Protein 5GIK (pdb70)

Secondary structure (DSSP, 8-state):
-HHHHHHHHHHHT-HHHHHHHHHTT--TT---TT---HHHHHHHHT-HHHHHHHHHTT--TT---TTS--HHHHHHHHT-HHHHHHHHHTT--TT---TT---HHHHHHHHT-HHHHHHHHHTT--TT---TTS--HHHHHHHTT-HHHHHHH-

CATH classification: 1.25.40.20

Sequence (154 aa):
DLGKKLLEAARAGQDDEVRLLLEHGADVNARDYIGSTPLHLAAYYGHLEIVRLLLEHGADVNARDSTGTTPLHYAARLGHLEIVRLLLEHGADVNARDAMGWTPLHLAAKKGHLEIVRLLLKHGADVNANDHFGKTAFDISIDNGNEDLAEILQ

Foldseek 3Di:
DLQVQLLVCLLVLPLVSNLVSVVVPHDLLDQDPQRDGSLLNNLLNLNLSSVVSSVVSPRDLCGAGNQQDGSLLNNLQNLNQVSNVVSLVSPYDQLGQGNQGDGSLLNNLLNVNQSSNVSSVVSPYDQCRAGNVRDGSLNNCVVVVPPVNVVVSD

B-factor: mean 24.26, std 13.42, range [8.33, 92.5]

Solvent-accessible surface area: 7279 Å² total; per-residue (Å²): 122,62,2,140,106,0,9,101,3,0,92,62,23,92,62,121,57,0,88,99,5,11,118,138,60,10,83,21,45,10,115,38,210,63,16,2,1,0,1,0,18,0,0,68,116,27,46,75,68,0,0,89,2,0,15,104,64,53,11,62,18,42,2,96,9,92,72,19,16,2,0,1,1,25,0,0,80,58,29,48,50,82,3,0,80,29,0,12,113,92,47,10,59,18,38,4,111,18,66,76,4,48,1,0,2,2,4,0,1,80,106,26,48,46,102,4,0,93,16,0,54,162,75,48,11,56,53,113,4,86,8,146,128,47,74,22,1,60,47,15,0,94,90,86,62,39,150,91,0,8,120,50,20,152

Structure (mmCIF, N/CA/C/O backbone):
data_5GIK
#
_entry.id   5GIK
#
_cell.length_a   107.828
_cell.length_b   29.313
_cell.length_c   51.291
_cell.angle_alpha   90.00
_cell.angle_beta   98.58
_cell.angle_gamma   90.00
#
_symmetry.space_group_name_H-M   'C 1 2 1'
#
loop_
_entity.id
_entity.type
_entity.pdbx_description
1 polymer 'Artificial ankyrin repeat protein_Ank(GAG)1D4 mutant -S45Y'
2 non-polymer GLYCEROL
3 water water
#
loop_
_atom_site.group_PDB
_atom_site.id
_atom_site.type_symbol
_atom_site.label_atom_id
_atom_site.label_alt_id
_atom_site.label_comp_id
_atom_site.label_asym_id
_atom_site.label_entity_id
_atom_site.label_seq_id
_atom_site.pdbx_PDB_ins_code
_atom_site.Cartn_x
_atom_site.Cartn_y
_atom_site.Cartn_z
_atom_site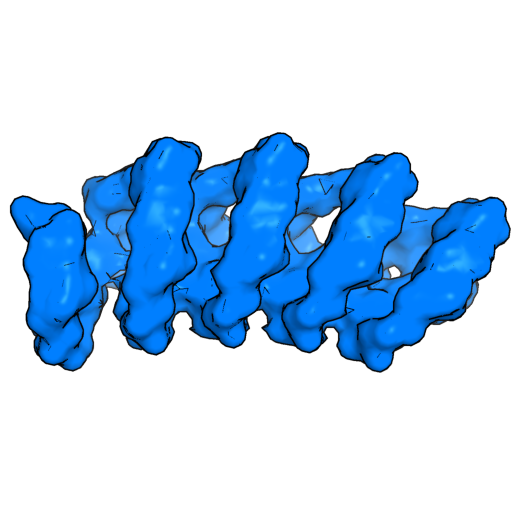.occupancy
_atom_site.B_iso_or_equiv
_atom_site.auth_seq_id
_atom_site.auth_comp_id
_atom_site.auth_asym_id
_atom_site.auth_atom_id
_atom_site.pdbx_PDB_model_num
ATOM 1 N N . ASP A 1 1 ? -14.174 -15.897 26.160 1.00 51.05 13 ASP A N 1
ATOM 2 C CA . ASP A 1 1 ? -14.035 -17.358 26.007 1.00 49.34 13 ASP A CA 1
ATOM 3 C C . ASP A 1 1 ? -12.983 -17.609 24.926 1.00 35.02 13 ASP A C 1
ATOM 4 O O . ASP A 1 1 ? -12.376 -16.632 24.404 1.00 31.69 13 ASP A O 1
ATOM 9 N N . LEU A 1 2 ? -12.716 -18.889 24.679 1.00 32.53 14 LEU A N 1
ATOM 10 C CA . LEU A 1 2 ? -11.750 -19.286 23.648 1.00 35.42 14 LEU A CA 1
ATOM 11 C C . LEU A 1 2 ? -12.113 -18.802 22.182 1.00 34.07 14 LEU A C 1
ATOM 12 O O . LEU A 1 2 ? -11.229 -18.511 21.399 1.00 29.41 14 LEU A O 1
ATOM 17 N N . GLY A 1 3 ? -13.401 -18.704 21.870 1.00 36.39 15 GLY A N 1
ATOM 18 C CA . GLY A 1 3 ? -13.798 -18.250 20.539 1.00 30.44 15 GLY A CA 1
ATOM 19 C C . GLY A 1 3 ? -13.513 -16.792 20.322 1.00 31.86 15 GLY A C 1
ATOM 20 O O . GLY A 1 3 ? -13.143 -16.383 19.214 1.00 24.51 15 GLY A O 1
ATOM 21 N N . LYS A 1 4 ? -13.722 -15.967 21.355 1.00 27.34 16 LYS A N 1
ATOM 22 C CA . LYS A 1 4 ? -13.351 -14.554 21.266 1.00 32.79 16 LYS A CA 1
ATOM 23 C C . LYS A 1 4 ? -11.856 -14.423 20.985 1.00 27.80 16 LYS A C 1
ATOM 24 O O . LYS A 1 4 ? -11.488 -13.644 20.134 1.00 26.48 16 LYS A O 1
ATOM 30 N N . LYS A 1 5 ? -11.024 -15.153 21.747 1.00 27.85 17 LYS A N 1
ATOM 31 C CA . LYS A 1 5 ? -9.577 -15.194 21.558 1.00 30.37 17 LYS A CA 1
ATOM 32 C C . LYS A 1 5 ? -9.233 -15.610 20.100 1.00 23.84 17 LYS A C 1
ATOM 33 O O . LYS A 1 5 ? -8.340 -15.006 19.488 1.00 20.36 17 LYS A O 1
ATOM 39 N N . LEU A 1 6 ? -9.959 -16.637 19.580 1.00 24.13 18 LEU A N 1
ATOM 40 C CA . LEU A 1 6 ? -9.724 -17.168 18.215 1.00 19.87 18 LEU A CA 1
ATOM 41 C C . LEU A 1 6 ? -10.041 -16.134 17.159 1.00 17.36 18 LEU A C 1
ATOM 42 O O . LEU A 1 6 ? -9.249 -15.908 16.237 1.00 16.81 18 LEU A O 1
ATOM 47 N N . LEU A 1 7 ? -11.190 -15.455 17.320 1.00 17.31 19 LEU A N 1
ATOM 48 C CA . LEU A 1 7 ? -11.527 -14.318 16.446 1.00 17.33 19 LEU A CA 1
ATOM 49 C C . LEU A 1 7 ? -10.440 -13.242 16.405 1.00 18.11 19 LEU A C 1
ATOM 50 O O . LEU A 1 7 ? -10.016 -12.763 15.349 1.00 17.02 19 LEU A O 1
ATOM 55 N N . GLU A 1 8 ? -9.968 -12.874 17.598 1.00 21.26 20 GLU A N 1
ATOM 56 C CA . GLU A 1 8 ? -8.918 -11.841 17.690 1.00 21.31 20 GLU A CA 1
ATOM 57 C C . GLU A 1 8 ? -7.595 -12.319 17.111 1.00 18.77 20 GLU A C 1
ATOM 58 O O . GLU A 1 8 ? -6.939 -11.610 16.415 1.00 18.89 20 GLU A O 1
ATOM 64 N N . ALA A 1 9 ? -7.186 -13.546 17.361 1.00 17.40 21 ALA A N 1
ATOM 65 C CA . ALA A 1 9 ? -5.956 -14.033 16.856 1.00 17.77 21 ALA A CA 1
ATOM 66 C C . ALA A 1 9 ? -5.930 -14.166 15.328 1.00 16.45 21 ALA A C 1
ATOM 67 O O . ALA A 1 9 ? -4.934 -13.947 14.656 1.00 18.71 21 ALA A O 1
ATOM 69 N N . ALA A 1 10 ? -7.088 -14.577 14.797 1.00 15.96 22 ALA A N 1
ATOM 70 C CA . ALA A 1 10 ? -7.242 -14.747 13.349 1.00 17.43 22 ALA A CA 1
ATOM 71 C C . ALA A 1 10 ? -7.116 -13.397 12.684 1.00 17.13 22 ALA A C 1
ATOM 72 O O . ALA A 1 10 ? -6.404 -13.269 11.658 1.00 18.41 22 ALA A O 1
ATOM 74 N N . ARG A 1 11 ? -7.796 -12.411 13.243 1.00 17.16 23 ARG A N 1
ATOM 75 C CA . ARG A 1 11 ? -7.776 -11.054 12.749 1.00 19.96 23 ARG A CA 1
ATOM 76 C C . ARG A 1 11 ? -6.349 -10.431 12.752 1.00 21.21 23 ARG A C 1
ATOM 77 O O . ARG A 1 11 ? -5.897 -9.783 11.742 1.00 19.92 23 ARG A O 1
ATOM 85 N N . ALA A 1 12 ? -5.637 -1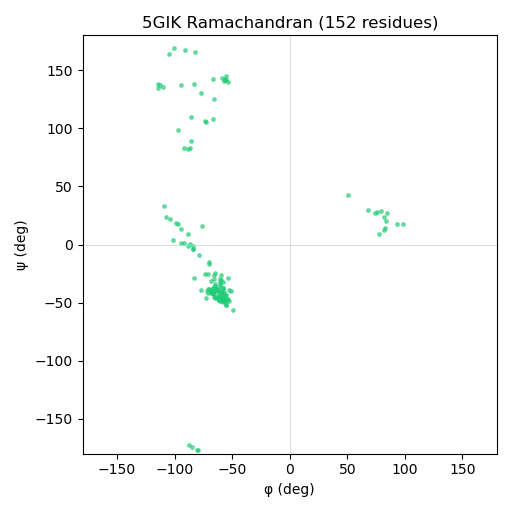0.732 13.832 1.00 19.15 24 ALA A N 1
ATOM 86 C CA . ALA A 1 12 ? -4.254 -10.270 14.023 1.00 22.44 24 ALA A CA 1
ATOM 87 C C . ALA A 1 12 ? -3.162 -11.050 13.272 1.00 24.31 24 ALA A C 1
ATOM 88 O O . ALA A 1 12 ? -1.994 -10.587 13.262 1.00 25.55 24 ALA A O 1
ATOM 90 N N . GLY A 1 13 ? -3.453 -12.192 12.637 1.00 17.34 25 GLY A N 1
ATOM 91 C CA . GLY A 1 13 ? -2.458 -12.889 11.903 1.00 18.88 25 GLY A CA 1
ATOM 92 C C . GLY A 1 13 ? -1.470 -13.650 12.745 1.00 19.85 25 GLY A C 1
ATOM 93 O O . GLY A 1 13 ? -0.403 -13.986 12.257 1.00 20.54 25 GLY A O 1
ATOM 94 N N . GLN A 1 14 ? -1.929 -14.067 13.924 1.00 18.14 26 GLN A N 1
ATOM 95 C CA . GLN A 1 14 ? -1.110 -14.823 14.918 1.00 21.07 26 GLN A CA 1
ATOM 96 C C . GLN A 1 14 ? -1.238 -16.307 14.741 1.00 17.37 26 GLN A C 1
ATOM 97 O O . GLN A 1 14 ? -2.003 -16.958 15.432 1.00 20.00 26 GLN A O 1
ATOM 103 N N . ASP A 1 15 ? -0.439 -16.802 13.802 1.00 19.52 27 ASP A N 1
ATOM 104 C CA . ASP A 1 15 ? -0.423 -18.170 13.328 1.00 23.88 27 ASP A CA 1
ATOM 105 C C . ASP A 1 15 ? -0.366 -19.068 14.559 1.00 25.64 27 ASP A C 1
ATOM 106 O O . ASP A 1 15 ? -1.190 -19.976 14.755 1.00 24.76 27 ASP A O 1
ATOM 111 N N . ASP A 1 16 ? 0.654 -18.854 15.393 1.00 26.86 28 ASP A N 1
ATOM 112 C CA . ASP A 1 16 ? 0.817 -19.737 16.535 1.00 27.19 28 ASP A CA 1
ATOM 113 C C . ASP A 1 16 ? -0.268 -19.716 17.572 1.00 24.34 28 ASP A C 1
ATOM 114 O O . ASP A 1 16 ? -0.669 -20.785 18.130 1.00 23.13 28 ASP A O 1
ATOM 119 N N . GLU A 1 17 ? -0.818 -18.534 17.825 1.00 21.89 29 GLU A N 1
ATOM 120 C CA . GLU A 1 17 ? -1.852 -18.409 18.758 1.00 23.39 29 GLU A CA 1
ATOM 121 C C . GLU A 1 17 ? -3.142 -19.113 18.225 1.00 22.78 29 GLU A C 1
ATOM 122 O O . GLU A 1 17 ? -3.853 -19.826 18.970 1.00 22.59 29 GLU A O 1
ATOM 128 N N . VAL A 1 18 ? -3.407 -18.973 16.905 1.00 22.34 30 VAL A N 1
ATOM 129 C CA . VAL A 1 18 ? -4.584 -19.646 16.361 1.00 20.76 30 VAL A CA 1
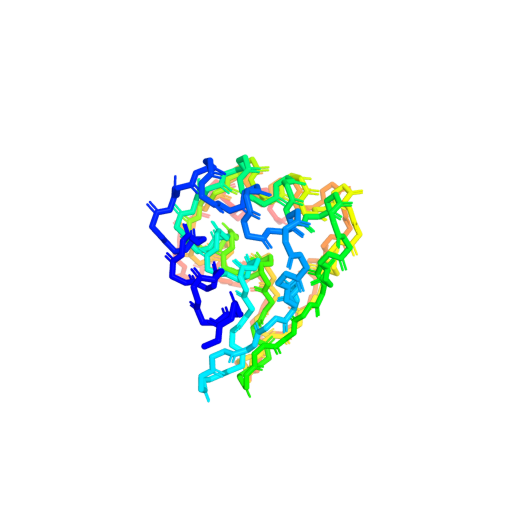ATOM 130 C C . VAL A 1 18 ? -4.487 -21.137 16.529 1.00 23.75 30 VAL A C 1
ATOM 131 O O . VAL A 1 18 ? -5.439 -21.777 16.985 1.00 23.66 30 VAL A O 1
ATOM 135 N N . ARG A 1 19 ? -3.325 -21.705 16.164 1.00 26.48 31 ARG A N 1
ATOM 136 C CA . ARG A 1 19 ? -3.097 -23.172 16.341 1.00 30.16 31 ARG A CA 1
ATOM 137 C C . ARG A 1 19 ? -3.284 -23.636 17.797 1.00 28.46 31 ARG A C 1
ATOM 138 O O . ARG A 1 19 ? -3.906 -24.653 18.033 1.00 32.54 31 ARG A O 1
ATOM 146 N N . LEU A 1 20 ? -2.694 -22.924 18.750 1.00 32.42 32 LEU A N 1
ATOM 147 C CA . LEU A 1 20 ? -2.888 -23.149 20.188 1.00 33.50 32 LEU A CA 1
ATOM 148 C C . LEU A 1 20 ? -4.361 -23.113 20.630 1.00 38.70 32 LEU A C 1
ATOM 149 O O . LEU A 1 20 ? -4.856 -24.032 21.323 1.00 30.86 32 LEU A O 1
ATOM 154 N N . LEU A 1 21 ? -5.074 -22.038 20.270 1.00 32.33 33 LEU A N 1
ATOM 155 C CA . LEU A 1 21 ? -6.489 -21.969 20.611 1.00 32.37 33 LEU A CA 1
ATOM 156 C C . LEU A 1 21 ? -7.315 -23.122 20.017 1.00 32.41 33 LEU A C 1
ATOM 157 O O . LEU A 1 21 ? -8.210 -23.646 20.697 1.00 30.72 33 LEU A O 1
ATOM 162 N N . LEU A 1 22 ? -7.041 -23.475 18.756 1.00 29.75 34 LEU A N 1
ATOM 163 C CA . LEU A 1 22 ? -7.729 -24.587 18.092 1.00 31.40 34 LEU A CA 1
ATOM 164 C C . LEU A 1 22 ? -7.448 -25.881 18.847 1.00 42.65 34 LEU A C 1
ATOM 165 O O . LEU A 1 22 ? -8.392 -26.644 19.126 1.00 37.39 34 LEU A O 1
ATOM 170 N N . GLU A 1 23 ? -6.179 -26.098 19.222 1.00 44.74 35 GLU A N 1
ATOM 171 C CA . GLU A 1 23 ? -5.782 -27.323 19.968 1.00 47.48 35 GLU A CA 1
ATOM 172 C C . GLU A 1 23 ? -6.423 -27.390 21.374 1.00 45.87 35 GLU A C 1
ATOM 173 O O . GLU A 1 23 ? -6.918 -28.426 21.772 1.00 48.71 35 GLU A O 1
ATOM 179 N N . HIS A 1 24 ? -6.577 -26.258 22.052 1.00 48.73 36 HIS A N 1
ATOM 180 C CA . HIS A 1 24 ? -7.406 -26.211 23.260 1.00 49.45 36 HIS A CA 1
ATOM 181 C C . HIS A 1 24 ? -8.939 -26.212 23.040 1.00 49.42 36 HIS A C 1
ATOM 182 O O . HIS A 1 24 ? -9.685 -25.851 23.966 1.00 55.77 36 HIS A O 1
ATOM 189 N N . GLY A 1 25 ? -9.412 -26.583 21.846 1.00 39.61 37 GLY A N 1
ATOM 190 C CA . GLY A 1 25 ? -10.852 -26.665 21.562 1.00 38.52 37 GLY A CA 1
ATOM 191 C C . GLY A 1 25 ? -11.691 -25.394 21.375 1.00 34.78 37 GLY A C 1
ATOM 192 O O . GLY A 1 25 ? -12.918 -25.406 21.655 1.00 30.26 37 GLY A O 1
ATOM 193 N N . ALA A 1 26 ? -11.067 -24.293 20.921 1.00 29.86 38 ALA A N 1
ATOM 194 C CA . ALA A 1 26 ? -11.827 -23.086 20.566 1.00 25.78 38 ALA A CA 1
ATOM 195 C C . ALA A 1 26 ? -12.805 -23.465 19.482 1.00 22.39 38 ALA A C 1
ATOM 196 O O . ALA A 1 26 ? -12.513 -24.347 18.669 1.00 22.92 38 ALA A O 1
ATOM 198 N N . ASP A 1 27 ? -13.995 -22.856 19.549 1.00 23.82 39 ASP A N 1
ATOM 199 C CA . ASP A 1 27 ? -15.024 -23.067 18.521 1.00 22.06 39 ASP A CA 1
ATOM 200 C C . ASP A 1 27 ? -14.500 -22.443 17.198 1.00 20.97 39 ASP A C 1
ATOM 201 O O . ASP A 1 27 ? -14.448 -21.219 17.076 1.00 19.93 39 ASP A O 1
ATOM 206 N N . VAL A 1 28 ? -14.142 -23.304 16.272 1.00 18.45 40 VAL A N 1
ATOM 207 C CA . VAL A 1 28 ? -13.621 -22.922 14.920 1.00 17.92 40 VAL A CA 1
ATOM 208 C C . VAL A 1 28 ? -14.545 -21.973 14.166 1.00 17.19 40 VAL A C 1
ATOM 209 O O . VAL A 1 28 ? -14.059 -21.216 13.304 1.00 17.30 40 VAL A O 1
ATOM 213 N N . ASN A 1 29 ? -15.836 -22.063 14.447 1.00 19.54 41 ASN A N 1
ATOM 214 C CA . ASN A 1 29 ? -16.885 -21.179 13.875 1.00 19.33 41 ASN A CA 1
ATOM 215 C C . ASN A 1 29 ? -17.490 -20.207 14.837 1.00 18.00 41 ASN A C 1
ATOM 216 O O . ASN A 1 29 ? -18.627 -19.766 14.715 1.00 17.83 41 ASN A O 1
ATOM 221 N N . ALA A 1 30 ? -16.679 -19.744 15.790 1.00 18.33 42 ALA A N 1
ATOM 222 C CA . ALA A 1 30 ? -17.102 -18.698 16.662 1.00 17.51 42 ALA A CA 1
ATOM 223 C C . ALA A 1 30 ? -17.559 -17.477 15.924 1.00 17.59 42 ALA A C 1
ATOM 224 O O . ALA A 1 30 ? -17.007 -17.126 14.875 1.00 19.14 42 ALA A O 1
ATOM 226 N N . ARG A 1 31 ? -18.553 -16.798 16.436 1.00 18.19 43 ARG A N 1
ATOM 227 C CA . ARG A 1 31 ? -19.096 -15.633 15.798 1.00 18.39 43 ARG A CA 1
ATOM 228 C C . ARG A 1 31 ? -18.893 -14.343 16.588 1.00 20.39 43 ARG A C 1
ATOM 229 O O . ARG A 1 31 ? -19.178 -14.293 17.805 1.00 21.05 43 ARG A O 1
ATOM 237 N N . ASP A 1 32 ? -18.552 -13.292 15.886 1.00 19.95 44 ASP A N 1
ATOM 238 C CA . ASP A 1 32 ? -18.572 -11.975 16.472 1.00 23.70 44 ASP A CA 1
ATOM 239 C C . ASP A 1 32 ? -20.026 -11.419 16.344 1.00 24.76 44 ASP A C 1
ATOM 240 O O . ASP A 1 32 ? -20.955 -12.123 15.935 1.00 20.36 44 ASP A O 1
ATOM 245 N N . TYR A 1 33 ? -20.195 -10.166 16.719 1.00 28.08 45 TYR A N 1
ATOM 246 C CA . TYR A 1 33 ? -21.527 -9.628 16.858 1.00 28.90 45 TYR A CA 1
ATOM 247 C C . TYR A 1 33 ? -22.188 -9.374 15.527 1.00 26.44 45 TYR A C 1
ATOM 248 O O . TYR A 1 33 ? -23.402 -9.325 15.499 1.00 28.78 45 TYR A O 1
ATOM 257 N N . ILE A 1 34 ? -21.423 -9.145 14.447 1.00 24.07 46 ILE A N 1
ATOM 258 C CA . ILE A 1 34 ? -22.040 -9.231 13.070 1.00 22.60 46 ILE A CA 1
ATOM 259 C C . ILE A 1 34 ? -22.050 -10.627 12.363 1.00 21.54 46 ILE A C 1
ATOM 260 O O . ILE A 1 34 ? -22.469 -10.727 11.232 1.00 21.53 46 ILE A O 1
ATOM 265 N N . GLY A 1 35 ? -21.703 -11.686 13.055 1.00 18.32 47 GLY A N 1
ATOM 266 C CA . GLY A 1 35 ? -21.716 -13.044 12.480 1.00 17.57 47 GLY A CA 1
ATOM 267 C C . GLY A 1 35 ? -20.474 -13.391 11.686 1.00 15.69 47 GLY A C 1
ATOM 268 O O . GLY A 1 35 ? -20.414 -14.467 11.047 1.00 16.85 47 GLY A O 1
ATOM 269 N N . SER A 1 36 ? -19.421 -12.586 11.838 1.00 14.75 48 SER A N 1
ATOM 270 C CA . SER A 1 36 ? -18.136 -13.041 11.309 1.00 13.44 48 SER A CA 1
ATOM 271 C C . SER A 1 36 ? -17.588 -14.227 12.024 1.00 15.20 48 SER A C 1
ATOM 272 O O . SER A 1 36 ? -17.581 -14.281 13.262 1.00 16.58 48 SER A O 1
ATOM 275 N N . THR A 1 37 ? -16.974 -15.125 11.283 1.00 12.91 49 THR A N 1
ATOM 276 C CA . THR A 1 37 ? -16.203 -16.220 11.868 1.00 11.88 49 THR A CA 1
ATOM 27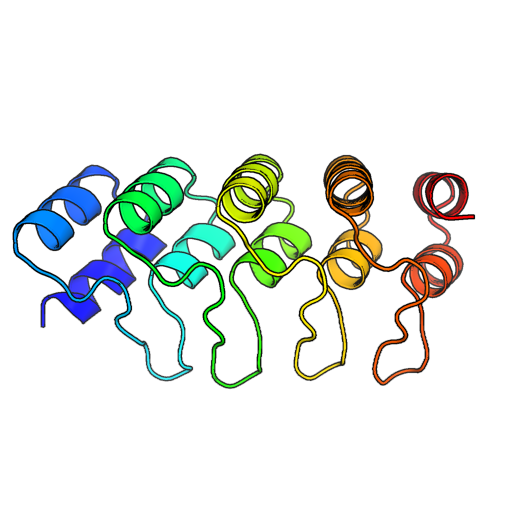7 C C . THR A 1 37 ? -14.703 -15.881 11.817 1.00 11.08 49 THR A C 1
ATOM 278 O O . THR A 1 37 ? -14.290 -15.013 11.058 1.00 12.27 49 THR A O 1
ATOM 282 N N . PRO A 1 38 ? -13.870 -16.652 12.507 1.00 12.10 50 PRO A N 1
ATOM 283 C CA . PRO A 1 38 ? -12.460 -16.467 12.276 1.00 11.86 50 PRO A CA 1
ATOM 284 C C . PRO A 1 38 ? -11.987 -16.527 10.826 1.00 11.96 50 PRO A C 1
ATOM 285 O O . PRO A 1 38 ? -11.079 -15.833 10.390 1.00 12.46 50 PRO A O 1
ATOM 289 N N . LEU A 1 39 ? -12.588 -17.468 10.053 1.00 10.38 51 LEU A N 1
ATOM 290 C CA . LEU A 1 39 ? -12.246 -17.592 8.665 1.00 9.97 51 LEU A CA 1
ATOM 291 C C . LEU A 1 39 ? -12.584 -16.319 7.884 1.00 9.31 51 LEU A C 1
ATOM 292 O O . LEU A 1 39 ? -11.855 -15.937 6.991 1.00 11.69 51 LEU A O 1
ATOM 297 N N . HIS A 1 40 ? -13.695 -15.667 8.199 1.00 9.83 52 HIS A N 1
ATOM 298 C CA . HIS A 1 40 ? -13.972 -14.363 7.589 1.00 10.11 52 HIS A CA 1
ATOM 299 C C . HIS A 1 40 ? -12.866 -13.356 7.799 1.00 10.42 52 HIS A C 1
ATOM 300 O O . HIS A 1 40 ? -12.408 -12.693 6.927 1.00 10.12 52 HIS A O 1
ATOM 307 N N . LEU A 1 41 ? -12.443 -13.316 9.047 1.00 10.76 53 LEU A N 1
ATOM 308 C CA . LEU A 1 41 ? -11.427 -12.276 9.457 1.00 11.43 53 LEU A CA 1
ATOM 309 C C . LEU A 1 41 ? -10.094 -12.593 8.874 1.00 12.07 53 LEU A C 1
ATOM 310 O O . LEU A 1 41 ? -9.368 -11.712 8.358 1.00 12.72 53 LEU A O 1
ATOM 315 N N . ALA A 1 42 ? -9.695 -13.848 8.880 1.00 11.74 54 ALA A N 1
ATOM 316 C CA . ALA A 1 42 ? -8.444 -14.218 8.168 1.00 11.33 54 ALA A CA 1
ATOM 317 C C . ALA A 1 42 ? -8.445 -13.977 6.685 1.00 11.16 54 ALA A C 1
ATOM 318 O O . ALA A 1 42 ? -7.466 -13.492 6.059 1.00 13.02 54 ALA A O 1
ATOM 320 N N . ALA A 1 43 ? -9.598 -14.259 6.056 1.00 10.58 55 ALA A N 1
ATOM 321 C CA . ALA A 1 43 ? -9.778 -13.927 4.648 1.00 12.18 55 ALA A CA 1
ATOM 322 C C . ALA A 1 43 ? -9.687 -12.428 4.355 1.00 13.76 55 ALA A C 1
ATOM 323 O O . ALA A 1 43 ? -9.059 -12.032 3.401 1.00 17.79 55 ALA A O 1
ATOM 325 N N . TYR A 1 44 ? -10.305 -11.652 5.211 1.00 12.79 56 TYR A N 1
ATOM 326 C CA . TYR A 1 44 ? -10.298 -10.190 5.085 1.00 14.57 56 TYR A CA 1
ATOM 327 C C . TYR A 1 44 ? -8.873 -9.602 5.158 1.00 13.17 56 TYR A C 1
ATOM 328 O O . TYR A 1 44 ? -8.486 -8.758 4.300 1.00 15.15 56 TYR A O 1
ATOM 337 N N . TYR A 1 45 ? -8.128 -10.082 6.152 1.00 13.60 57 TYR A N 1
ATOM 338 C CA . TYR A 1 45 ? -6.747 -9.565 6.445 1.00 14.99 57 TYR A CA 1
ATOM 339 C C . TYR A 1 45 ? -5.674 -10.319 5.751 1.00 19.58 57 TYR A C 1
ATOM 340 O O . TYR A 1 45 ? -4.477 -9.940 5.888 1.00 20.43 57 TYR A O 1
ATOM 349 N N . GLY A 1 46 ? -6.006 -11.327 4.952 1.00 15.52 58 GLY A N 1
ATOM 350 C CA . GLY A 1 46 ? -5.033 -11.900 4.065 1.00 15.43 58 GLY A CA 1
ATOM 351 C C . GLY A 1 46 ? -4.089 -12.866 4.749 1.00 15.73 58 GLY A C 1
ATOM 352 O O . GLY A 1 46 ? -2.964 -13.114 4.249 1.00 15.77 58 GLY A O 1
ATOM 353 N N . HIS A 1 47 ? -4.581 -13.499 5.812 1.00 13.73 59 HIS A N 1
ATOM 354 C CA . HIS A 1 47 ? -3.798 -14.506 6.561 1.00 12.05 59 HIS A CA 1
ATOM 355 C C . HIS A 1 47 ? -3.891 -15.955 6.062 1.00 11.53 59 HIS A C 1
ATOM 356 O O . HIS A 1 47 ? -4.804 -16.726 6.520 1.00 10.06 59 HIS A O 1
ATOM 363 N N . LEU A 1 48 ? -3.133 -16.270 5.062 1.00 12.41 60 LEU A N 1
ATOM 364 C CA . LEU A 1 48 ? -3.229 -17.566 4.366 1.00 11.98 60 LEU A CA 1
ATOM 365 C C . LEU A 1 48 ? -3.073 -18.765 5.298 1.00 12.47 60 LEU A C 1
ATOM 366 O O . LEU A 1 48 ? -3.803 -19.758 5.179 1.00 12.18 60 LEU A O 1
ATOM 371 N N . GLU A 1 49 ? -2.015 -18.781 6.084 1.00 12.15 61 GLU A N 1
ATOM 372 C CA . GLU A 1 49 ? -1.739 -19.881 6.996 1.00 13.84 61 GLU A CA 1
ATOM 373 C C . GLU A 1 49 ? -2.859 -20.088 7.993 1.00 13.37 61 GLU A C 1
ATOM 374 O O . GLU A 1 49 ? -3.228 -21.238 8.286 1.00 14.69 61 GLU A O 1
ATOM 380 N N . ILE A 1 50 ? -3.435 -18.989 8.494 1.00 11.83 62 ILE A N 1
ATOM 381 C CA . ILE A 1 50 ? -4.572 -19.067 9.394 1.00 11.25 62 ILE A CA 1
ATOM 382 C C . ILE A 1 50 ? -5.819 -19.633 8.664 1.00 11.16 62 ILE A C 1
ATOM 383 O O . ILE A 1 50 ? -6.515 -20.466 9.241 1.00 13.75 62 ILE A O 1
ATOM 388 N N . VAL A 1 51 ? -6.064 -19.201 7.424 1.00 10.42 63 VAL A N 1
ATOM 389 C CA . VAL A 1 51 ? -7.164 -19.804 6.677 1.00 10.98 63 VAL A CA 1
ATOM 390 C C . VAL A 1 51 ? -6.882 -21.304 6.589 1.00 13.22 63 VAL A C 1
ATOM 391 O O . VAL A 1 51 ? -7.824 -22.111 6.796 1.00 12.10 63 VAL A O 1
ATOM 395 N N . ARG A 1 52 ? -5.657 -21.686 6.255 1.00 14.11 64 ARG A N 1
ATOM 396 C CA . ARG A 1 52 ? -5.303 -23.101 6.186 1.00 16.85 64 ARG A CA 1
ATOM 397 C C . ARG A 1 52 ? -5.560 -23.911 7.486 1.00 14.42 64 ARG A C 1
ATOM 398 O O . ARG A 1 52 ? -6.242 -25.001 7.393 1.00 16.93 64 ARG A O 1
ATOM 406 N N . LEU A 1 53 ? -5.149 -23.406 8.621 1.00 15.19 65 LEU A N 1
ATOM 407 C CA . LEU A 1 53 ? -5.345 -23.988 9.930 1.00 14.96 65 LEU A CA 1
ATOM 408 C C . LEU A 1 53 ? -6.817 -24.084 10.254 1.00 13.96 65 LEU A C 1
ATOM 409 O O . LEU A 1 53 ? -7.292 -25.107 10.763 1.00 17.50 65 LEU A O 1
ATOM 414 N N . LEU A 1 54 ? -7.587 -23.002 10.017 1.00 12.58 66 LEU A N 1
ATOM 415 C CA . LEU A 1 54 ? -8.964 -23.025 10.274 1.00 13.24 66 LEU A CA 1
ATOM 416 C C . LEU A 1 54 ? -9.701 -24.054 9.474 1.00 12.86 66 LEU A C 1
ATOM 417 O O . LEU A 1 54 ? -10.607 -24.812 10.069 1.00 14.68 66 LEU A O 1
ATOM 422 N N . LEU A 1 55 ? -9.381 -24.103 8.159 1.00 13.98 67 LEU A N 1
ATOM 423 C CA . LEU A 1 55 ? -9.999 -25.203 7.305 1.00 15.09 67 LEU A CA 1
ATOM 424 C C . LEU A 1 55 ? -9.663 -26.601 7.792 1.00 18.84 67 LEU A C 1
ATOM 425 O O . LEU A 1 55 ? -10.618 -27.453 7.927 1.00 19.10 67 LEU A O 1
ATOM 430 N N . GLU A 1 56 ? -8.424 -26.805 8.164 1.00 23.51 68 GLU A N 1
ATOM 431 C CA . GLU A 1 56 ? -7.950 -28.086 8.719 1.00 25.07 68 GLU A CA 1
ATOM 432 C C . GLU A 1 56 ? -8.714 -28.498 9.973 1.00 24.70 68 GLU A C 1
ATOM 433 O O . GLU A 1 56 ? -9.013 -29.675 10.147 1.00 24.71 68 GLU A O 1
ATOM 439 N N . HIS A 1 57 ? -9.166 -27.545 10.788 1.00 18.98 69 HIS A N 1
ATOM 440 C CA . HIS A 1 57 ? -9.885 -27.828 11.986 1.00 21.90 69 HIS A CA 1
ATOM 441 C C . HIS A 1 57 ? -11.419 -27.740 11.813 1.00 19.83 69 HIS A C 1
ATOM 442 O O . HIS A 1 57 ? -12.129 -27.615 12.824 1.00 22.22 69 HIS A O 1
ATOM 449 N N . GLY A 1 58 ? -11.885 -27.780 10.551 1.00 20.35 70 GLY A N 1
ATOM 450 C CA . GLY A 1 58 ? -13.311 -27.931 10.176 1.00 19.47 70 GLY A CA 1
ATOM 451 C C . GLY A 1 58 ? -14.114 -26.629 10.158 1.00 17.43 70 GLY A C 1
ATOM 452 O O . GLY A 1 58 ? -15.347 -26.589 10.313 1.00 18.06 70 GLY A O 1
ATOM 453 N N . ALA A 1 59 ? -13.405 -25.504 9.921 1.00 15.71 71 ALA A N 1
ATOM 454 C CA . ALA A 1 59 ? -14.111 -24.240 9.632 1.00 14.32 71 ALA A CA 1
ATOM 455 C C . ALA A 1 59 ? -15.107 -24.439 8.468 1.00 13.23 71 ALA A C 1
ATOM 456 O O . ALA A 1 59 ? -14.784 -25.073 7.483 1.00 14.59 71 ALA A O 1
ATOM 458 N N . ASP A 1 60 ? -16.262 -23.801 8.646 1.00 13.41 72 ASP A N 1
ATOM 459 C CA . ASP A 1 60 ? -17.293 -23.745 7.625 1.00 12.61 72 ASP A CA 1
ATOM 460 C C . ASP A 1 60 ? -16.775 -22.776 6.529 1.00 12.53 72 ASP A C 1
ATOM 461 O O . ASP A 1 60 ? -16.878 -21.563 6.708 1.00 13.06 72 ASP A O 1
ATOM 466 N N . VAL A 1 61 ? -16.360 -23.328 5.407 1.00 11.49 73 VAL A N 1
ATOM 467 C CA . VAL A 1 61 ? -15.817 -22.596 4.256 1.00 12.08 73 VAL A CA 1
ATOM 468 C C . VAL A 1 61 ? -16.869 -21.561 3.694 1.00 12.78 73 VAL A C 1
ATOM 469 O O . VAL A 1 61 ? -16.530 -20.521 3.064 1.00 13.53 73 VAL A O 1
ATOM 473 N N . ASN A 1 62 ? -18.168 -21.934 3.861 1.00 11.01 74 ASN A N 1
ATOM 474 C CA . ASN A 1 62 ? -19.313 -21.151 3.332 1.00 11.84 74 ASN A CA 1
ATOM 475 C C . ASN A 1 62 ? -20.102 -20.424 4.373 1.00 11.00 74 ASN A C 1
ATOM 476 O O . ASN A 1 62 ? -21.259 -20.068 4.258 1.00 12.40 74 ASN A O 1
ATOM 481 N N . ALA A 1 63 ? -19.467 -20.139 5.515 1.00 10.26 75 ALA A N 1
ATOM 482 C CA . ALA A 1 63 ? -20.146 -19.267 6.421 1.00 11.14 75 ALA A CA 1
ATOM 483 C C . ALA A 1 63 ? -20.551 -17.971 5.924 1.00 10.39 75 ALA A C 1
ATOM 484 O O . ALA A 1 63 ? -19.888 -17.308 5.120 1.00 11.99 75 ALA A O 1
ATOM 486 N N . ARG A 1 64 ? -21.735 -17.535 6.374 1.00 10.06 76 ARG A N 1
ATOM 487 C CA . ARG A 1 64 ? -22.262 -16.223 6.070 1.00 11.52 76 ARG A CA 1
ATOM 488 C C . ARG A 1 64 ? -22.367 -15.351 7.340 1.00 12.78 76 ARG A C 1
ATOM 489 O O . ARG A 1 64 ? -22.834 -15.797 8.377 1.00 13.37 76 ARG A O 1
ATOM 497 N N . ASP A 1 65 ? -21.933 -14.115 7.242 1.00 13.27 77 ASP A N 1
ATOM 498 C CA . ASP A 1 65 ? -22.203 -13.152 8.338 1.00 14.56 77 ASP A CA 1
ATOM 499 C C . ASP A 1 65 ? -23.632 -12.612 8.203 1.00 16.30 77 ASP A C 1
ATOM 500 O O . ASP A 1 65 ? -24.369 -12.972 7.279 1.00 15.01 77 ASP A O 1
ATOM 505 N N . SER A 1 66 ? -23.997 -11.680 9.075 1.00 17.44 78 SER A N 1
ATOM 506 C CA . SER A 1 66 ? -25.382 -11.159 9.065 1.00 20.62 78 SER A CA 1
ATOM 507 C C . SER A 1 66 ? -25.809 -10.512 7.748 1.00 24.29 78 SER A C 1
ATOM 508 O O . SER A 1 66 ? -27.003 -10.432 7.486 1.00 28.69 78 SER A O 1
ATOM 511 N N . THR A 1 67 ? -24.880 -9.993 6.968 1.00 25.49 79 THR A N 1
ATOM 512 C CA . THR A 1 67 ? -25.145 -9.452 5.622 1.00 28.27 79 THR A CA 1
ATOM 513 C C . THR A 1 67 ? -25.107 -10.462 4.479 1.00 23.77 79 THR A C 1
ATOM 514 O O . THR A 1 67 ? -25.218 -10.035 3.332 1.00 31.41 79 THR A O 1
ATOM 518 N N . GLY A 1 68 ? -24.848 -11.752 4.732 1.00 17.04 80 GLY A N 1
ATOM 519 C CA . GLY A 1 68 ? -24.695 -12.721 3.675 1.00 15.79 80 GLY A CA 1
ATOM 520 C C . GLY A 1 68 ? -23.330 -12.759 3.024 1.00 15.36 80 GLY A C 1
ATOM 521 O O . GLY A 1 68 ? -23.087 -13.421 2.006 1.00 15.31 80 GLY A O 1
ATOM 522 N N . THR A 1 69 ? -22.339 -12.084 3.651 1.00 13.41 81 THR A N 1
ATOM 523 C CA . THR A 1 69 ? -20.980 -12.085 3.087 1.00 12.48 81 THR A CA 1
ATOM 524 C C . THR A 1 69 ? -20.302 -13.375 3.546 1.00 10.47 81 THR A C 1
ATOM 525 O O . THR A 1 69 ? -20.396 -13.770 4.722 1.00 11.18 81 THR A O 1
ATOM 529 N N . THR A 1 70 ? -19.590 -13.995 2.638 1.00 10.83 82 THR A N 1
ATOM 530 C CA . THR A 1 70 ? -18.815 -15.186 2.844 1.00 9.19 82 THR A CA 1
ATOM 531 C C . THR A 1 70 ? -17.318 -14.851 2.897 1.00 9.70 82 THR A C 1
ATOM 532 O O . THR A 1 70 ? -16.880 -13.781 2.375 1.00 10.15 82 THR A O 1
ATOM 536 N N . PRO A 1 71 ? -16.507 -15.778 3.403 1.00 10.05 83 PRO A N 1
ATOM 537 C CA . PRO A 1 71 ? -15.064 -15.505 3.332 1.00 9.63 83 PRO A CA 1
ATOM 538 C C . PRO A 1 71 ? -14.562 -15.283 1.935 1.00 9.55 83 PRO A C 1
ATOM 539 O O . PRO A 1 71 ? -13.665 -14.431 1.697 1.00 10.05 83 PRO A O 1
ATOM 543 N N . LEU A 1 72 ? -15.084 -16.024 0.955 1.00 8.33 84 LEU A N 1
ATOM 544 C CA . LEU A 1 72 ? -14.660 -15.805 -0.387 1.00 9.54 84 LEU A CA 1
ATOM 545 C C . LEU A 1 72 ? -15.009 -14.456 -0.958 1.00 9.49 84 LEU A C 1
ATOM 546 O O . LEU A 1 72 ? -14.220 -13.897 -1.685 1.00 9.61 84 LEU A O 1
ATOM 551 N N . HIS A 1 73 ? -16.139 -13.912 -0.568 1.00 9.36 85 HIS A N 1
ATOM 552 C CA . HIS A 1 73 ? -16.441 -12.558 -0.941 1.00 10.76 85 HIS A CA 1
ATOM 553 C C . HIS A 1 73 ? -15.336 -11.604 -0.455 1.00 10.60 85 HIS A C 1
ATOM 554 O O . HIS A 1 73 ? -14.902 -10.706 -1.172 1.00 11.36 85 HIS A O 1
ATOM 561 N N . TYR A 1 74 ? -14.954 -11.735 0.814 1.00 9.86 86 TYR A N 1
ATOM 562 C CA . TYR A 1 74 ? -13.851 -10.828 1.297 1.00 10.13 86 TYR A CA 1
ATOM 563 C C . TYR A 1 74 ? -12.617 -11.057 0.520 1.00 10.98 86 TYR A C 1
ATOM 564 O O . TYR A 1 74 ? -11.876 -10.113 0.203 1.00 13.44 86 TYR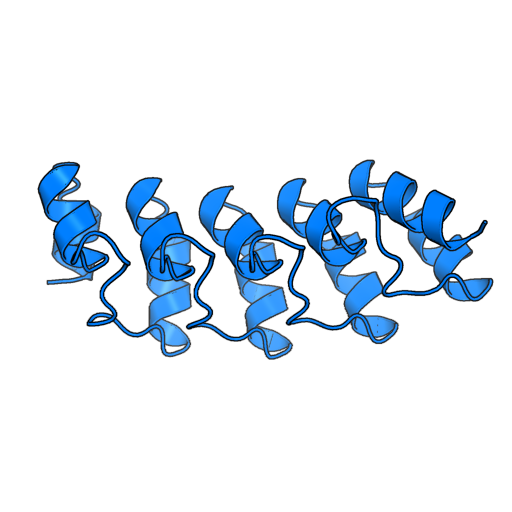 A O 1
ATOM 573 N N . ALA A 1 75 ? -12.197 -12.290 0.349 1.00 9.85 87 ALA A N 1
ATOM 574 C CA . ALA A 1 75 ? -10.914 -12.516 -0.316 1.00 11.06 87 ALA A CA 1
ATOM 575 C C . ALA A 1 75 ? -10.839 -11.989 -1.727 1.00 11.61 87 ALA A C 1
ATOM 576 O O . ALA A 1 75 ? -9.862 -11.366 -2.157 1.00 13.83 87 ALA A O 1
ATOM 578 N N . ALA A 1 76 ? -11.969 -12.081 -2.433 1.00 12.36 88 ALA A N 1
ATOM 579 C CA . ALA A 1 76 ? -12.111 -11.639 -3.815 1.00 13.29 88 ALA A CA 1
ATOM 580 C C . ALA A 1 76 ? -12.085 -10.138 -3.851 1.00 16.86 88 ALA A C 1
ATOM 581 O O . ALA A 1 76 ? -11.370 -9.568 -4.660 1.00 17.58 88 ALA A O 1
ATOM 583 N N . ARG A 1 77 ? -12.726 -9.519 -2.829 1.00 13.93 89 ARG A N 1
ATOM 584 C CA . ARG A 1 77 ? -12.806 -8.042 -2.875 1.00 15.91 89 ARG A CA 1
ATOM 585 C C . ARG A 1 77 ? -11.479 -7.356 -2.460 1.00 17.54 89 ARG A C 1
ATOM 586 O O . ARG A 1 77 ? -11.059 -6.389 -3.063 1.00 18.53 89 ARG A O 1
ATOM 594 N N . LEU A 1 78 ? -10.875 -7.926 -1.487 1.00 14.45 90 LEU A N 1
ATOM 595 C CA . LEU A 1 78 ? -9.637 -7.399 -0.950 1.00 15.83 90 LEU A CA 1
ATOM 596 C C . LEU A 1 78 ? -8.367 -7.841 -1.730 1.00 16.03 90 LEU A C 1
ATOM 597 O O . LEU A 1 78 ? -7.284 -7.409 -1.351 1.00 18.45 90 LEU A O 1
ATOM 602 N N . GLY A 1 79 ? -8.493 -8.657 -2.768 1.00 13.61 91 GLY A N 1
ATOM 603 C CA . GLY A 1 79 ? -7.398 -8.958 -3.661 1.00 14.35 91 GLY A CA 1
ATOM 604 C C . GLY A 1 79 ? -6.496 -10.042 -3.187 1.00 14.83 91 GLY A C 1
ATOM 605 O O . GLY A 1 79 ? -5.352 -10.141 -3.630 1.00 17.42 91 GLY A O 1
ATOM 606 N N . HIS A 1 80 ? -6.958 -10.874 -2.281 1.00 12.25 92 HIS A N 1
ATOM 607 C CA . HIS A 1 80 ? -6.145 -11.979 -1.773 1.00 12.67 92 HIS A CA 1
ATOM 608 C C . HIS A 1 80 ? -6.229 -13.245 -2.611 1.00 12.17 92 HIS A C 1
ATOM 609 O O . HIS A 1 80 ? -6.992 -14.236 -2.347 1.00 11.91 92 HIS A O 1
ATOM 616 N N . LEU A 1 81 ? -5.449 -13.265 -3.627 1.00 11.60 93 LEU A N 1
ATOM 617 C CA . LEU A 1 81 ? -5.493 -14.337 -4.636 1.00 10.39 93 LEU A CA 1
ATOM 618 C C . LEU A 1 81 ? -5.314 -15.701 -4.002 1.00 12.20 93 LEU A C 1
ATOM 619 O O . LEU A 1 81 ? -6.022 -16.668 -4.358 1.00 11.74 93 LEU A O 1
ATOM 624 N N . GLU A 1 82 ? -4.295 -15.873 -3.166 1.00 11.72 94 GLU A N 1
ATOM 625 C CA . GLU A 1 82 ? -3.998 -17.212 -2.682 1.00 13.69 94 GLU A CA 1
ATOM 626 C C . GLU A 1 82 ? -5.055 -17.700 -1.701 1.00 13.06 94 GLU A C 1
ATOM 627 O O . GLU A 1 82 ? -5.331 -18.899 -1.582 1.00 11.33 94 GLU A O 1
ATOM 633 N N . ILE A 1 83 ? -5.751 -16.753 -1.032 1.00 11.36 95 ILE A N 1
ATOM 634 C CA . ILE A 1 83 ? -6.894 -17.119 -0.182 1.00 11.54 95 ILE A CA 1
ATOM 635 C C . ILE A 1 83 ? -8.073 -17.539 -1.024 1.00 11.64 95 ILE A C 1
ATOM 636 O O . ILE A 1 83 ? -8.715 -18.557 -0.736 1.00 12.00 95 ILE A O 1
ATOM 641 N N . VAL A 1 84 ? -8.292 -16.837 -2.125 1.00 10.16 96 VAL A N 1
ATOM 642 C CA . VAL A 1 84 ? -9.339 -17.271 -3.073 1.00 11.54 96 VAL A CA 1
ATOM 643 C C . VAL A 1 84 ? -9.047 -18.667 -3.522 1.00 11.24 96 VAL A C 1
ATOM 644 O O . VAL A 1 84 ? -9.930 -19.508 -3.538 1.00 10.37 96 VAL A O 1
ATOM 648 N N . ARG A 1 85 ? -7.778 -18.903 -3.871 1.00 11.77 97 ARG A N 1
ATOM 649 C CA . ARG A 1 85 ? -7.427 -20.208 -4.405 1.00 12.68 97 ARG A CA 1
ATOM 650 C C . ARG A 1 85 ? -7.718 -21.320 -3.359 1.00 12.17 97 ARG A C 1
ATOM 651 O O . ARG A 1 85 ? -8.274 -22.334 -3.723 1.00 14.97 97 ARG A O 1
ATOM 659 N N . LEU A 1 86 ? -7.303 -21.153 -2.136 1.00 12.49 98 LEU A N 1
ATOM 660 C CA . LEU A 1 86 ? -7.423 -22.145 -1.089 1.00 13.75 98 LEU A CA 1
ATOM 661 C C . LEU A 1 86 ? -8.872 -22.403 -0.744 1.00 14.34 98 LEU A C 1
ATOM 662 O O . LEU A 1 86 ? -9.337 -23.568 -0.630 1.00 13.67 98 LEU A O 1
ATOM 667 N N . LEU A 1 87 ? -9.617 -21.293 -0.614 1.00 12.30 99 LEU A N 1
ATOM 668 C CA . LEU A 1 87 ? -11.052 -21.387 -0.285 1.00 12.06 99 LEU A CA 1
ATOM 669 C C . LEU A 1 87 ? -11.771 -22.227 -1.354 1.00 12.24 99 LEU A C 1
ATOM 670 O O . LEU A 1 87 ? -12.598 -23.123 -0.992 1.00 13.74 99 LEU A O 1
ATOM 675 N N . LEU A 1 88 ? -11.491 -21.857 -2.595 1.00 12.82 100 LEU A N 1
ATOM 676 C CA . LEU A 1 88 ? -12.085 -22.585 -3.764 1.00 13.35 100 LEU A CA 1
ATOM 677 C C . LEU A 1 88 ? -11.744 -24.066 -3.701 1.00 14.62 100 LEU A C 1
ATOM 678 O O . LEU A 1 88 ? -12.654 -24.920 -3.821 1.00 15.13 100 LEU A O 1
ATOM 683 N N . GLU A 1 89 ? -10.533 -24.384 -3.385 1.00 18.22 101 GLU A N 1
ATOM 684 C CA . GLU A 1 89 ? -10.109 -25.790 -3.312 1.00 19.28 101 GLU A CA 1
ATOM 685 C C . GLU A 1 89 ? -10.821 -26.541 -2.173 1.00 21.75 101 GLU A C 1
ATOM 686 O O . GLU A 1 89 ? -11.060 -27.743 -2.302 1.00 23.16 101 GLU A O 1
ATOM 692 N N . HIS A 1 90 ? -11.261 -25.851 -1.110 1.00 17.34 102 HIS A N 1
ATOM 693 C CA . HIS A 1 90 ? -12.011 -26.411 -0.021 1.00 17.89 102 HIS A CA 1
ATOM 694 C C . HIS A 1 90 ? -13.518 -26.304 -0.136 1.00 17.52 102 HIS A C 1
ATOM 695 O O . HIS A 1 90 ? -14.183 -26.524 0.855 1.00 19.79 102 HIS A O 1
ATOM 702 N N . GLY A 1 91 ? -14.018 -25.974 -1.304 1.00 14.97 103 GLY A N 1
ATOM 703 C CA . GLY A 1 91 ? -15.411 -26.016 -1.564 1.00 15.27 103 GLY A CA 1
ATOM 704 C C . GLY A 1 91 ? -16.182 -24.775 -1.354 1.00 13.50 103 GLY A C 1
ATOM 705 O O . GLY A 1 91 ? -17.429 -24.804 -1.295 1.00 14.91 103 GLY A O 1
ATOM 706 N N . ALA A 1 92 ? -15.477 -23.591 -1.290 1.00 12.06 104 ALA A N 1
ATOM 707 C CA . ALA A 1 92 ? -16.243 -22.337 -1.236 1.00 12.40 104 ALA A CA 1
ATOM 708 C C . ALA A 1 92 ? -17.198 -22.224 -2.436 1.00 13.43 104 ALA A C 1
ATOM 709 O O . ALA A 1 92 ? -16.832 -22.512 -3.581 1.00 13.31 104 ALA A O 1
ATOM 711 N N . ASP A 1 93 ? -18.363 -21.684 -2.114 1.00 12.17 105 ASP A N 1
ATOM 712 C CA . ASP A 1 93 ? -19.441 -21.485 -3.085 1.00 12.73 105 ASP A CA 1
ATOM 713 C C . ASP A 1 93 ? -19.029 -20.323 -3.977 1.00 13.18 105 ASP A C 1
ATOM 714 O O . ASP A 1 93 ? -19.095 -19.127 -3.603 1.00 13.39 105 ASP A O 1
ATOM 719 N N . VAL A 1 94 ? -18.647 -20.648 -5.205 1.00 14.04 106 VAL A N 1
ATOM 720 C CA . VAL A 1 94 ? -18.088 -19.649 -6.135 1.00 12.98 106 VAL A CA 1
ATOM 721 C C . VAL A 1 94 ? -19.134 -18.653 -6.488 1.00 13.40 106 VAL A C 1
ATOM 722 O O . VAL A 1 94 ? -18.750 -17.535 -6.864 1.00 13.87 106 VAL A O 1
ATOM 726 N N . ASN A 1 95 ? -20.419 -19.046 -6.491 1.00 12.26 107 ASN A N 1
ATOM 727 C CA . ASN A 1 95 ? -21.493 -18.111 -6.823 1.00 14.36 107 ASN A CA 1
ATOM 728 C C . ASN A 1 95 ? -22.355 -17.558 -5.696 1.00 14.90 107 ASN A C 1
ATOM 729 O O . ASN A 1 95 ? -23.424 -17.011 -5.899 1.00 16.07 107 ASN A O 1
ATOM 734 N N . ALA A 1 96 ? -21.823 -17.585 -4.461 1.00 11.62 108 ALA A N 1
ATOM 735 C CA . ALA A 1 96 ? -22.533 -16.926 -3.404 1.00 11.73 108 ALA A CA 1
ATOM 736 C C . ALA A 1 96 ? -22.855 -15.525 -3.623 1.00 10.60 108 ALA A C 1
ATOM 737 O O . ALA A 1 96 ? -22.075 -14.778 -4.126 1.00 11.70 108 ALA A O 1
ATOM 739 N N . ARG A 1 97 ? -24.059 -15.127 -3.184 1.00 11.95 109 ARG A N 1
ATOM 740 C CA . ARG A 1 97 ? -24.510 -13.751 -3.316 1.00 13.28 109 ARG A CA 1
ATOM 741 C C . ARG A 1 97 ? -24.563 -13.116 -1.941 1.00 14.07 109 ARG A C 1
ATOM 742 O O . ARG A 1 97 ? -25.185 -13.687 -1.038 1.00 14.33 109 ARG A O 1
ATOM 750 N N . ASP A 1 98 ? -24.067 -11.919 -1.885 1.00 13.16 110 ASP A N 1
ATOM 751 C CA . ASP A 1 98 ? -24.139 -11.058 -0.646 1.00 14.19 110 ASP A CA 1
ATOM 752 C C . ASP A 1 98 ? -25.461 -10.290 -0.681 1.00 15.04 110 ASP A C 1
ATOM 753 O O . ASP A 1 98 ? -26.285 -10.502 -1.569 1.00 14.17 110 ASP A O 1
ATOM 758 N N . ALA A 1 99 ? -25.625 -9.375 0.252 1.00 15.36 111 ALA A N 1
ATOM 759 C CA . ALA A 1 99 ? -26.944 -8.688 0.362 1.00 16.87 111 ALA A CA 1
ATOM 760 C C . ALA A 1 99 ? -27.226 -7.848 -0.873 1.00 18.34 111 ALA A C 1
ATOM 761 O O . ALA A 1 99 ? -28.391 -7.533 -1.054 1.00 18.58 111 ALA A O 1
ATOM 763 N N . MET A 1 100 ? -26.219 -7.399 -1.609 1.00 14.68 112 MET A N 1
ATOM 764 C CA . MET A 1 100 ? -26.337 -6.529 -2.781 1.00 14.32 112 MET A CA 1
ATOM 765 C C . MET A 1 100 ? -26.523 -7.427 -3.999 1.00 12.81 112 MET A C 1
ATOM 766 O O . MET A 1 100 ? -26.699 -6.917 -5.139 1.00 14.26 112 MET A O 1
ATOM 771 N N . GLY A 1 101 ? -26.520 -8.729 -3.815 1.00 11.31 113 GLY A N 1
ATOM 772 C CA . GLY A 1 101 ? -26.485 -9.703 -4.952 1.00 11.65 113 GLY A CA 1
ATOM 773 C C . GLY A 1 101 ? -25.111 -9.930 -5.639 1.00 11.31 113 GLY A C 1
ATOM 774 O O . GLY A 1 101 ? -25.072 -10.585 -6.695 1.00 11.91 113 GLY A O 1
ATOM 775 N N . TRP A 1 102 ? -24.045 -9.381 -5.055 1.00 11.66 114 TRP A N 1
ATOM 776 C CA . TRP A 1 102 ? -22.752 -9.507 -5.631 1.00 11.48 114 TRP A CA 1
ATOM 777 C C . TRP A 1 102 ? -22.248 -10.895 -5.342 1.00 12.36 114 TRP A C 1
ATOM 778 O O . TRP A 1 102 ? -22.260 -11.358 -4.213 1.00 11.32 114 TRP A O 1
ATOM 789 N N . THR A 1 103 ? -21.784 -11.543 -6.416 1.00 10.72 115 THR A N 1
ATOM 790 C CA . THR A 1 103 ? -20.895 -12.752 -6.326 1.00 11.04 115 THR A CA 1
ATOM 791 C C . THR A 1 103 ? -19.455 -12.340 -6.127 1.00 10.68 115 THR A C 1
ATOM 792 O O . THR A 1 103 ? -19.053 -11.189 -6.369 1.00 10.80 115 THR A O 1
ATOM 796 N N . PRO A 1 104 ? -18.626 -13.334 -5.741 1.00 10.73 116 PRO A N 1
ATOM 797 C CA . PRO A 1 104 ? -17.224 -13.008 -5.781 1.00 11.47 116 PRO A CA 1
ATOM 798 C C . PRO A 1 104 ? -16.709 -12.414 -7.092 1.00 10.58 116 PRO A C 1
ATOM 799 O O . PRO A 1 104 ? -15.820 -11.583 -7.084 1.00 10.94 116 PRO A O 1
ATOM 803 N N . LEU A 1 105 ? -17.189 -12.939 -8.187 1.00 11.14 117 LEU A N 1
ATOM 804 C CA . LEU A 1 105 ? -16.838 -12.411 -9.516 1.00 12.78 117 LEU A CA 1
ATOM 805 C C . LEU A 1 105 ? -17.176 -10.909 -9.684 1.00 11.72 117 LEU A C 1
ATOM 806 O O . LEU A 1 105 ? -16.375 -10.078 -10.178 1.00 13.27 117 LEU A O 1
ATOM 811 N N . HIS A 1 106 ? -18.381 -10.505 -9.195 1.00 12.86 118 HIS A N 1
ATOM 812 C CA . HIS A 1 106 ? -18.734 -9.093 -9.195 1.00 12.29 118 HIS A CA 1
ATOM 813 C C . HIS A 1 106 ? -17.770 -8.273 -8.419 1.00 11.85 118 HIS A C 1
ATOM 814 O O . HIS A 1 106 ? -17.266 -7.189 -8.803 1.00 11.99 118 HIS A O 1
ATOM 821 N N . LEU A 1 107 ? -17.413 -8.721 -7.211 1.00 12.56 119 LEU A N 1
ATOM 822 C CA . LEU A 1 107 ? -16.512 -7.965 -6.310 1.00 12.90 119 LEU A CA 1
ATOM 823 C C . LEU A 1 107 ? -15.084 -7.872 -6.877 1.00 13.34 119 LEU A C 1
ATOM 824 O O . LEU A 1 107 ? -14.441 -6.831 -6.802 1.00 14.53 119 LEU A O 1
ATOM 829 N N . ALA A 1 108 ? -14.611 -8.988 -7.442 1.00 12.23 120 ALA A N 1
ATOM 830 C CA . ALA A 1 108 ? -13.270 -8.953 -8.056 1.00 12.70 120 ALA A CA 1
ATOM 831 C C . ALA A 1 108 ? -13.267 -8.014 -9.277 1.00 14.50 120 ALA A C 1
ATOM 832 O O . ALA A 1 108 ? -12.339 -7.194 -9.458 1.00 17.16 120 ALA A O 1
ATOM 834 N N . ALA A 1 109 ? -14.356 -8.087 -10.022 1.00 14.55 121 ALA A N 1
ATOM 835 C CA . ALA A 1 109 ? -14.594 -7.147 -11.170 1.00 16.77 121 ALA A CA 1
ATOM 836 C C . ALA A 1 109 ? -14.581 -5.691 -10.719 1.00 18.94 121 ALA A C 1
ATOM 837 O O . ALA A 1 109 ? -13.852 -4.851 -11.290 1.00 20.57 121 ALA A O 1
ATOM 839 N N . LYS A 1 110 ? -15.295 -5.369 -9.647 1.00 18.42 122 LYS A N 1
ATOM 840 C CA . LYS A 1 110 ? -15.305 -3.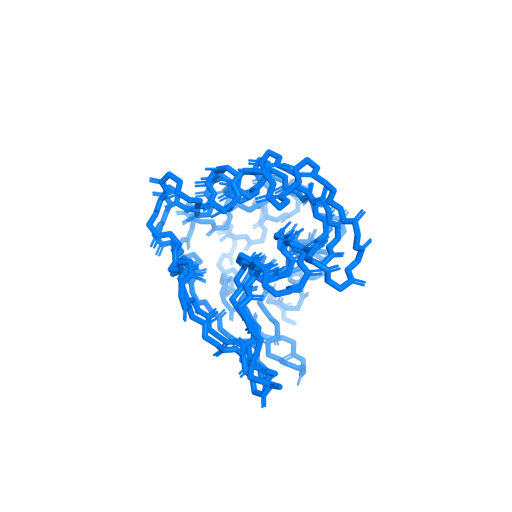968 -9.166 1.00 21.43 122 LYS A CA 1
ATOM 841 C C . LYS A 1 110 ? -13.914 -3.443 -8.829 1.00 22.50 122 LYS A C 1
ATOM 842 O O . LYS A 1 110 ? -13.621 -2.308 -9.140 1.00 25.34 122 LYS A O 1
ATOM 848 N N . LYS A 1 111 ? -13.042 -4.261 -8.267 1.00 21.07 123 LYS A N 1
ATOM 849 C CA . LYS A 1 111 ? -11.767 -3.806 -7.838 1.00 24.57 123 LYS A CA 1
ATOM 850 C C . LYS A 1 111 ? -10.681 -4.022 -8.878 1.00 23.42 123 LYS A C 1
ATOM 851 O O . LYS A 1 111 ? -9.544 -3.714 -8.609 1.00 29.31 123 LYS A 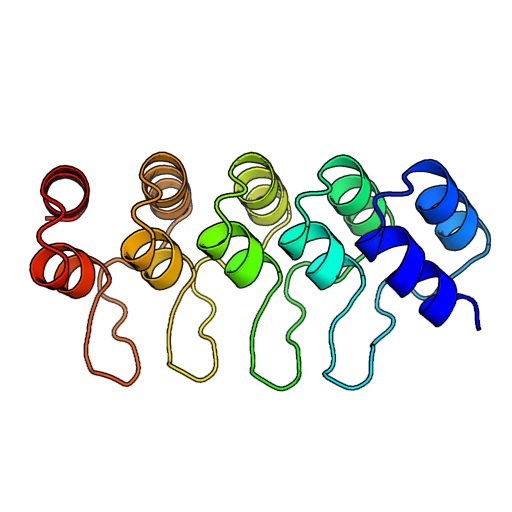O 1
ATOM 857 N N . GLY A 1 112 ? -11.022 -4.562 -10.019 1.00 20.48 124 GLY A N 1
ATOM 858 C CA . GLY A 1 112 ? -10.078 -4.838 -11.090 1.00 22.25 124 GLY A CA 1
ATOM 859 C C . GLY A 1 112 ? -9.044 -5.916 -10.869 1.00 22.77 124 GLY A C 1
ATOM 860 O O . GLY A 1 112 ? -7.892 -5.837 -11.395 1.00 22.89 124 GLY A O 1
ATOM 861 N N . HIS A 1 113 ? -9.386 -6.923 -10.062 1.00 20.33 125 HIS A N 1
ATOM 862 C CA . HIS A 1 113 ? -8.417 -8.008 -9.708 1.00 18.42 125 HIS A CA 1
ATOM 863 C C . HIS A 1 113 ? -8.422 -9.096 -10.742 1.00 19.29 125 HIS A C 1
ATOM 864 O O . HIS A 1 113 ? -9.179 -10.087 -10.636 1.00 17.38 125 HIS A O 1
ATOM 871 N N . LEU A 1 114 ? -7.574 -8.944 -11.781 1.00 20.55 126 LEU A N 1
ATOM 872 C CA . LEU A 1 114 ? -7.681 -9.796 -12.979 1.00 20.92 126 LEU A CA 1
ATOM 873 C C . LEU A 1 114 ? -7.369 -11.250 -12.733 1.00 16.24 126 LEU A C 1
ATOM 874 O O . LEU A 1 114 ? -8.083 -12.101 -13.271 1.00 17.32 126 LEU A O 1
ATOM 879 N N . GLU A 1 115 ? -6.305 -11.565 -11.939 1.00 18.46 127 GLU A N 1
ATOM 880 C CA . GLU A 1 115 ? -5.973 -12.973 -11.710 1.00 19.17 127 GLU A CA 1
ATOM 881 C C . GLU A 1 115 ? -7.079 -13.648 -10.898 1.00 17.23 127 GLU A C 1
ATOM 882 O O . GLU A 1 115 ? -7.349 -14.860 -11.084 1.00 14.79 127 GLU A O 1
ATOM 888 N N . ILE A 1 116 ? -7.646 -12.890 -9.941 1.00 15.35 128 ILE A N 1
ATOM 889 C CA . ILE A 1 116 ? -8.807 -13.472 -9.155 1.00 14.34 128 ILE A CA 1
ATOM 890 C C . ILE A 1 116 ? -9.965 -13.786 -10.095 1.00 14.43 128 ILE A C 1
ATOM 891 O O . ILE A 1 116 ? -10.551 -14.862 -10.050 1.00 13.30 128 ILE A O 1
ATOM 896 N N . VAL A 1 117 ? -10.300 -12.831 -10.996 1.00 15.13 129 VAL A N 1
ATOM 897 C CA . VAL A 1 117 ? -11.327 -13.042 -12.000 1.00 16.35 129 VAL A CA 1
ATOM 898 C C . VAL A 1 117 ? -11.081 -14.292 -12.790 1.00 16.01 129 VAL A C 1
ATOM 899 O O . VAL A 1 117 ? -11.921 -15.222 -12.914 1.00 16.12 129 VAL A O 1
ATOM 903 N N . ARG A 1 118 ? -9.838 -14.431 -13.262 1.00 17.29 130 ARG A N 1
ATOM 904 C CA . ARG A 1 118 ? -9.582 -15.628 -14.079 1.00 20.44 130 ARG A CA 1
ATOM 905 C C . ARG A 1 118 ? -9.749 -16.883 -13.293 1.00 17.05 130 ARG A C 1
ATOM 906 O O . ARG A 1 118 ? -10.221 -17.891 -13.800 1.00 19.58 130 ARG A O 1
ATOM 914 N N . LEU A 1 119 ? -9.307 -16.841 -12.043 1.00 16.74 131 LEU A N 1
ATOM 915 C CA . LEU A 1 119 ? -9.358 -18.038 -11.191 1.00 17.02 131 LEU A CA 1
ATOM 916 C C . LEU A 1 119 ? -10.796 -18.431 -10.828 1.00 16.17 131 LEU A C 1
ATOM 917 O O . LEU A 1 119 ? -11.224 -19.619 -10.843 1.00 15.92 131 LEU A O 1
ATOM 922 N N . LEU A 1 120 ? -11.591 -17.399 -10.519 1.00 15.73 132 LEU A N 1
ATOM 923 C CA . LEU A 1 120 ? -12.996 -17.600 -10.325 1.00 13.87 132 LEU A CA 1
ATOM 924 C C . LEU A 1 120 ? -13.706 -18.220 -11.547 1.00 13.87 132 LEU A C 1
ATOM 925 O O . LEU A 1 120 ? -14.516 -19.166 -11.422 1.00 15.71 132 LEU A O 1
ATOM 930 N N . LEU A 1 121 ? -13.386 -17.669 -12.688 1.00 16.13 133 LEU A N 1
ATOM 931 C CA . LEU A 1 121 ? -13.945 -18.247 -13.905 1.00 17.15 133 LEU A CA 1
ATOM 932 C C . LEU A 1 121 ? -13.570 -19.741 -14.073 1.00 21.39 133 LEU A C 1
ATOM 933 O O . LEU A 1 121 ? -14.450 -20.596 -14.333 1.00 20.73 133 LEU A O 1
ATOM 938 N N . LYS A 1 122 ? -12.311 -20.083 -13.776 1.00 20.05 134 LYS A N 1
ATOM 939 C CA . LYS A 1 122 ? -11.890 -21.502 -13.873 1.00 24.63 134 LYS A CA 1
ATOM 940 C C . LYS A 1 122 ? -12.658 -22.358 -12.980 1.00 26.30 134 LYS A C 1
ATOM 941 O O . LYS A 1 122 ? -12.837 -23.519 -13.287 1.00 24.55 134 LYS A O 1
ATOM 947 N N . HIS A 1 123 ? -13.135 -21.826 -11.845 1.00 21.58 135 HIS A N 1
ATOM 948 C CA . HIS A 1 123 ? -13.917 -22.642 -10.916 1.00 21.00 135 HIS A CA 1
ATOM 949 C C . HIS A 1 123 ? -15.416 -22.508 -11.001 1.00 18.87 135 HIS A C 1
ATOM 950 O O . HIS A 1 123 ? -16.064 -22.886 -10.066 1.00 21.04 135 HIS A O 1
ATOM 957 N N . GLY A 1 124 ? -15.925 -21.976 -12.114 1.00 19.25 136 GLY A N 1
ATOM 958 C CA . GLY A 1 124 ? -17.305 -22.045 -12.459 1.00 19.54 136 GLY A CA 1
ATOM 959 C C . GLY A 1 124 ? -18.114 -20.818 -12.121 1.00 19.12 136 GLY A C 1
ATOM 960 O O . GLY A 1 124 ? -19.338 -20.898 -12.039 1.00 19.77 136 GLY A O 1
ATOM 961 N N . ALA A 1 125 ? -17.453 -19.696 -11.895 1.00 16.99 137 ALA A N 1
ATOM 962 C CA . ALA A 1 125 ? -18.206 -18.437 -11.615 1.00 17.87 137 ALA A CA 1
ATOM 963 C C . ALA A 1 125 ? -19.144 -18.172 -12.759 1.00 20.67 137 ALA A C 1
ATOM 964 O O . ALA A 1 125 ? -18.761 -18.284 -13.932 1.00 19.76 137 ALA A O 1
ATOM 966 N N . ASP A 1 126 ? -20.325 -17.705 -12.394 1.00 17.71 138 ASP A N 1
ATOM 967 C CA . ASP A 1 126 ? -21.394 -17.480 -13.355 1.00 18.93 138 ASP A CA 1
ATOM 968 C C . ASP A 1 126 ? -21.224 -16.144 -13.938 1.00 19.97 138 ASP A C 1
ATOM 969 O O . ASP A 1 126 ? -21.558 -15.133 -13.303 1.00 19.28 138 ASP A O 1
ATOM 974 N N . VAL A 1 127 ? -20.831 -16.081 -15.227 1.00 19.48 139 VAL A N 1
ATOM 975 C CA . VAL A 1 127 ? -20.611 -14.814 -15.841 1.00 20.54 139 VAL A CA 1
ATOM 976 C C . VAL A 1 127 ? -21.910 -14.019 -16.090 1.00 21.41 139 VAL A C 1
ATOM 977 O O . VAL A 1 127 ? -21.877 -12.837 -16.278 1.00 25.74 139 VAL A O 1
ATOM 981 N N . ASN A 1 128 ? -23.040 -14.679 -16.049 1.00 21.41 140 ASN A N 1
ATOM 982 C CA . ASN A 1 128 ? -24.361 -14.050 -16.361 1.00 25.19 140 ASN A CA 1
ATOM 983 C C . ASN A 1 128 ? -25.131 -13.715 -15.097 1.00 23.23 140 ASN A C 1
ATOM 984 O O . ASN A 1 128 ? -26.272 -13.267 -15.176 1.00 23.91 140 ASN A O 1
ATOM 989 N N . ALA A 1 129 ? -24.525 -13.945 -13.929 1.00 21.93 141 ALA A N 1
ATOM 990 C CA . ALA A 1 129 ? -25.250 -13.633 -12.680 1.00 19.64 141 ALA A CA 1
ATOM 991 C C . ALA A 1 129 ? -25.476 -12.097 -12.562 1.00 17.21 141 ALA A C 1
ATOM 992 O O . ALA A 1 129 ? -24.580 -11.323 -12.732 1.00 16.85 141 ALA A O 1
ATOM 994 N N . ASN A 1 130 ? -26.736 -11.683 -12.387 1.00 17.57 142 ASN A N 1
ATOM 995 C CA . ASN A 1 130 ? -27.041 -10.278 -12.150 1.00 17.70 142 ASN A CA 1
ATOM 996 C C . ASN A 1 130 ? -27.126 -10.014 -10.665 1.00 14.94 142 ASN A C 1
ATOM 997 O O . ASN A 1 130 ? -27.743 -10.814 -9.942 1.00 18.38 142 ASN A O 1
ATOM 1002 N N . ASP A 1 131 ? -26.549 -8.900 -10.266 1.00 12.71 143 ASP A N 1
ATOM 1003 C CA . ASP A 1 131 ? -26.663 -8.402 -8.870 1.00 14.36 143 ASP A CA 1
ATOM 1004 C C . ASP A 1 131 ? -28.040 -7.703 -8.702 1.00 12.82 143 ASP A C 1
ATOM 1005 O O . ASP A 1 131 ? -28.806 -7.677 -9.661 1.00 15.73 143 ASP A O 1
ATOM 1010 N N . HIS A 1 132 ? -28.294 -7.132 -7.531 1.00 12.86 144 HIS A N 1
ATOM 1011 C CA . HIS A 1 132 ? -29.602 -6.417 -7.306 1.00 12.25 144 HIS A CA 1
ATOM 1012 C C . HIS A 1 132 ? -29.710 -5.151 -8.070 1.00 13.09 144 HIS A C 1
ATOM 1013 O O . HIS A 1 132 ? -30.833 -4.664 -8.210 1.00 12.54 144 HIS A O 1
ATOM 1020 N N . PHE A 1 133 ? -28.642 -4.618 -8.593 1.00 12.60 145 PHE A N 1
ATOM 1021 C CA . PHE A 1 133 ? -28.669 -3.442 -9.494 1.00 13.44 145 PHE A CA 1
ATOM 1022 C C . PHE A 1 133 ? -28.932 -3.830 -10.940 1.00 14.30 145 PHE A C 1
ATOM 1023 O O . PHE A 1 133 ? -29.068 -2.945 -11.825 1.00 16.53 145 PHE A O 1
ATOM 1031 N N . GLY A 1 134 ? -29.016 -5.103 -11.224 1.00 14.02 146 GLY A N 1
ATOM 1032 C CA . GLY A 1 134 ? -29.201 -5.622 -12.591 1.00 16.78 146 GLY A CA 1
ATOM 1033 C C . GLY A 1 134 ? -27.952 -5.726 -13.451 1.00 19.15 146 GLY A C 1
ATOM 1034 O O . GLY A 1 134 ? -28.058 -5.796 -14.665 1.00 20.53 146 GLY A O 1
ATOM 1035 N N . LYS A 1 135 ? -26.798 -5.822 -12.799 1.00 18.50 147 LYS A N 1
ATOM 1036 C CA . LYS A 1 135 ? -25.480 -5.748 -13.423 1.00 17.67 147 LYS A CA 1
ATOM 1037 C C . LYS A 1 135 ? -24.807 -7.112 -13.321 1.00 18.34 147 LYS A C 1
ATOM 1038 O O . LYS A 1 135 ? -24.854 -7.781 -12.257 1.00 15.25 147 LYS A O 1
ATOM 1044 N N . THR A 1 136 ? -24.171 -7.511 -14.427 1.00 17.89 148 THR A N 1
ATOM 1045 C CA . THR A 1 136 ? -23.227 -8.653 -14.450 1.00 17.64 148 THR A CA 1
ATOM 1046 C C . THR A 1 136 ? -21.875 -8.092 -14.173 1.00 17.12 148 THR A C 1
ATOM 1047 O O . THR A 1 136 ? -21.604 -6.886 -14.214 1.00 17.46 148 THR A O 1
ATOM 1051 N N . ALA A 1 137 ? -20.924 -8.987 -13.889 1.00 15.89 149 ALA A N 1
ATOM 1052 C CA . ALA A 1 137 ? -19.567 -8.553 -13.774 1.00 16.71 149 ALA A CA 1
ATOM 1053 C C . ALA A 1 137 ? -18.978 -7.905 -15.063 1.00 16.04 149 ALA A C 1
ATOM 1054 O O . ALA A 1 137 ? -18.200 -6.977 -15.008 1.00 17.79 149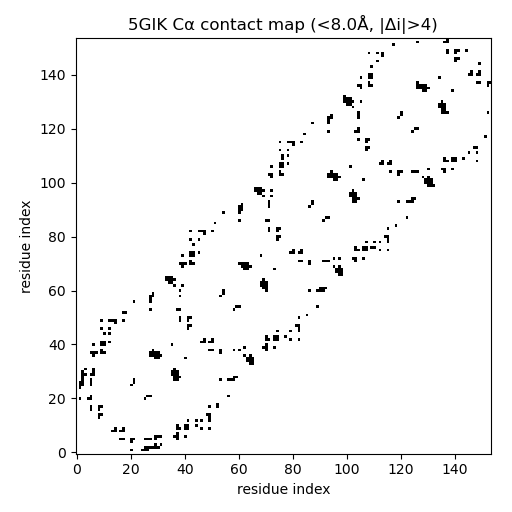 ALA A O 1
ATOM 1056 N N . PHE A 1 138 ? -19.423 -8.417 -16.203 1.00 19.77 150 PHE A N 1
ATOM 1057 C CA . PHE A 1 138 ? -19.136 -7.720 -17.469 1.00 24.00 150 PHE A CA 1
ATOM 1058 C C . PHE A 1 138 ? -19.714 -6.319 -17.491 1.00 23.54 150 PHE A C 1
ATOM 1059 O O . PHE A 1 138 ? -19.000 -5.368 -17.831 1.00 23.70 150 PHE A O 1
ATOM 1067 N N . ASP A 1 139 ? -20.966 -6.138 -17.056 1.00 23.79 151 ASP A N 1
ATOM 1068 C CA . ASP A 1 139 ? -21.499 -4.721 -16.998 1.00 24.71 151 ASP A CA 1
ATOM 1069 C C . ASP A 1 139 ? -20.627 -3.876 -16.141 1.00 22.38 151 ASP A C 1
ATOM 1070 O O . ASP A 1 139 ? -20.362 -2.715 -16.443 1.00 25.06 151 ASP A O 1
ATOM 1075 N N . ILE A 1 140 ? -20.153 -4.411 -15.008 1.00 23.03 152 ILE A N 1
ATOM 1076 C CA . ILE A 1 140 ? -19.325 -3.630 -14.137 1.00 21.61 152 ILE A CA 1
ATOM 1077 C C . ILE A 1 140 ? -18.012 -3.204 -14.822 1.00 26.87 152 ILE A C 1
ATOM 1078 O O . ILE A 1 140 ? -17.505 -2.061 -14.647 1.00 27.06 152 ILE A O 1
ATOM 1083 N N . SER A 1 141 ? -17.443 -4.133 -15.572 1.00 23.76 153 SER A N 1
ATOM 1084 C CA . SER A 1 141 ? -16.179 -3.844 -16.282 1.00 28.75 153 SER A CA 1
ATOM 1085 C C . SER A 1 141 ? -16.406 -2.713 -17.357 1.00 28.70 153 SER A C 1
ATOM 1086 O O . SER A 1 141 ? -15.548 -1.876 -17.540 1.00 28.31 153 SER A O 1
ATOM 1089 N N . ILE A 1 142 ? -17.545 -2.715 -18.019 1.00 26.89 154 ILE A N 1
ATOM 1090 C CA . ILE A 1 142 ? -17.878 -1.675 -18.999 1.00 32.57 154 ILE A CA 1
ATOM 1091 C C . ILE A 1 142 ? -18.093 -0.348 -18.257 1.00 38.13 154 ILE A C 1
ATOM 1092 O O . ILE A 1 142 ? -17.628 0.675 -18.707 1.00 34.00 154 ILE A O 1
ATOM 1097 N N . ASP A 1 143 ? -18.746 -0.368 -17.095 1.00 38.34 155 ASP A N 1
ATOM 1098 C CA . ASP A 1 143 ? -18.969 0.878 -16.304 1.00 37.48 155 ASP A CA 1
ATOM 1099 C C . ASP A 1 143 ? -17.700 1.471 -15.700 1.00 43.84 155 ASP A C 1
ATOM 1100 O O . ASP A 1 143 ? -17.611 2.693 -15.509 1.00 41.29 155 ASP A O 1
ATOM 1105 N N . ASN A 1 144 ? -16.730 0.621 -15.347 1.00 39.79 156 ASN A N 1
ATOM 1106 C CA . ASN A 1 144 ? -15.426 1.096 -14.880 1.00 41.49 156 ASN A CA 1
ATOM 1107 C C . ASN A 1 144 ? -14.471 1.412 -16.022 1.00 40.79 156 ASN A C 1
ATOM 1108 O O . ASN A 1 144 ? -13.343 1.830 -15.740 1.00 47.62 156 ASN A O 1
ATOM 1113 N N . GLY A 1 145 ? -14.866 1.167 -17.272 1.00 38.99 157 GLY A N 1
ATOM 1114 C CA . GLY A 1 145 ? -13.933 1.226 -18.425 1.00 40.54 157 GLY A CA 1
ATOM 1115 C C . GLY A 1 145 ? -12.657 0.412 -18.195 1.00 38.82 157 GLY A C 1
ATOM 1116 O O . GLY A 1 145 ? -11.547 0.902 -18.407 1.00 35.87 157 GLY A O 1
ATOM 1117 N N . ASN A 1 146 ? -12.777 -0.787 -17.639 1.00 37.93 158 ASN A N 1
ATOM 1118 C CA . ASN A 1 146 ? -11.587 -1.634 -17.461 1.00 35.28 158 ASN A CA 1
ATOM 1119 C C . ASN A 1 146 ? -11.542 -2.596 -18.627 1.00 35.89 158 ASN A C 1
ATOM 1120 O O . ASN A 1 146 ? -12.232 -3.615 -18.649 1.00 31.56 158 ASN A O 1
ATOM 1125 N N . GLU A 1 147 ? -10.715 -2.224 -19.606 1.00 36.45 159 GLU A N 1
ATOM 1126 C CA . GLU A 1 147 ? -10.613 -2.893 -20.898 1.00 38.40 159 GLU A CA 1
ATOM 1127 C C . GLU A 1 147 ? -10.131 -4.320 -20.796 1.00 32.05 159 GLU A C 1
ATOM 1128 O O . GLU A 1 147 ? -10.648 -5.213 -21.474 1.00 31.09 159 GLU A O 1
ATOM 1134 N N . ASP A 1 148 ? -9.084 -4.500 -19.986 1.00 33.31 160 ASP A N 1
ATOM 1135 C CA . ASP A 1 148 ? -8.497 -5.810 -19.766 1.00 41.35 160 ASP A CA 1
ATOM 1136 C C . ASP A 1 148 ? -9.538 -6.789 -19.237 1.00 35.78 160 ASP A C 1
ATOM 1137 O O . ASP A 1 148 ? -9.655 -7.939 -19.708 1.00 35.45 160 ASP A O 1
ATOM 1142 N N . LEU A 1 149 ? -10.343 -6.318 -18.276 1.00 32.96 161 LEU A N 1
ATOM 1143 C CA . LEU A 1 149 ? -11.330 -7.192 -17.640 1.00 30.66 161 LEU A CA 1
ATOM 1144 C C . LEU A 1 149 ? -12.450 -7.437 -18.618 1.00 27.97 161 LEU A C 1
ATOM 1145 O O . LEU A 1 149 ? -12.908 -8.572 -18.810 1.00 27.08 161 LEU A O 1
ATOM 1150 N N . ALA A 1 150 ? -12.912 -6.352 -19.264 1.00 30.10 162 ALA A N 1
ATOM 1151 C CA . ALA A 1 150 ? -14.009 -6.480 -20.229 1.00 32.01 162 ALA A CA 1
ATOM 1152 C C . ALA A 1 150 ? -13.620 -7.502 -21.327 1.00 38.00 162 ALA A C 1
ATOM 1153 O O . ALA A 1 150 ? -14.376 -8.427 -21.617 1.00 35.29 162 ALA A O 1
ATOM 1155 N N . GLU A 1 151 ? -12.388 -7.380 -21.829 1.00 41.16 163 GLU A N 1
ATOM 1156 C CA . GLU A 1 151 ? -11.814 -8.356 -22.770 1.00 47.53 163 GLU A CA 1
ATOM 1157 C C . GLU A 1 151 ? -11.879 -9.785 -22.237 1.00 45.59 163 GLU A C 1
ATOM 1158 O O . GLU A 1 151 ? -12.307 -10.696 -22.942 1.00 43.81 163 GLU A O 1
ATOM 1164 N N . ILE A 1 152 ? -11.493 -9.993 -20.981 1.00 38.88 164 ILE A N 1
ATOM 1165 C CA . ILE A 1 152 ? -11.560 -11.331 -20.407 1.00 41.15 164 ILE A CA 1
ATOM 1166 C C . ILE A 1 152 ? -13.002 -11.817 -20.424 1.00 47.16 164 ILE A C 1
ATOM 1167 O O . ILE A 1 152 ? -13.285 -12.958 -20.805 1.00 47.13 164 ILE A O 1
ATOM 1172 N N . LEU A 1 153 ? -13.924 -10.956 -19.986 1.00 44.00 165 LEU A N 1
ATOM 1173 C CA . LEU A 1 153 ? -15.289 -11.434 -19.749 1.00 39.24 165 LEU A CA 1
ATOM 1174 C C . LEU A 1 153 ? -16.115 -11.457 -21.037 1.00 41.58 165 LEU A C 1
ATOM 1175 O O . LEU A 1 153 ? -17.045 -12.264 -21.121 1.00 40.65 165 LEU A O 1
ATOM 1180 N N . GLN A 1 154 ? -15.823 -10.582 -22.018 1.00 44.24 166 GLN A N 1
ATOM 1181 C CA . GLN A 1 154 ? -16.729 -10.459 -23.206 1.00 46.52 166 GLN A CA 1
ATOM 1182 C C . GLN A 1 154 ? -16.591 -11.583 -24.215 1.00 48.14 166 GLN A C 1
ATOM 1183 O O . GLN A 1 154 ? -17.588 -11.843 -24.883 1.00 51.04 166 GLN A O 1
#

Nearest PDB structures (foldseek):
  7dnf-assembly2_F  TM=9.864E-01  e=1.776E-18  synthetic construct
  7dnf-assembly1_A  TM=9.951E-01  e=5.884E-18  synthetic construct
  6gvm-assembly1_D  TM=9.967E-01  e=9.501E-18  synthetic construct
  5oyj-assembly1_B  TM=9.917E-01  e=7.477E-18  synthetic construct
  7dne-assembly1_A  TM=9.951E-01  e=1.207E-17  synthetic construct

Radius of gyration: 15.76 Å; Cα contacts (8 Å, |Δi|>4): 290; chains: 1; bounding box: 30×29×49 Å